Protein AF-A0A0A6X8Q0-F1 (afdb_monomer_lite)

Sequence (108 aa):
MASNTSKTARASVRAGQGSGGALSVLGEYKYLIPLADGRFAYVRNLTNGKTTHLKTDSDAFVEEIRALSAAGHGVKIRTEITGLHNSNPEHGWADVEKRLVDAGVFEG

pLDDT: mean 83.68, std 20.63, range [41.97, 98.62]

Secondary structure (DSSP, 8-state):
--------------------S---TTS---SEEEETTTTEEEEEETTTTEEEEEETTSHHHHHHHHHHIIIIIHHHHHHHHHHHHHH-GGGSHHHHHHHHHHTTTT--

Foldseek 3Di:
DDDPDDPPPPPDPPDDPPPADDPPVPDDDDQWDADDLNQWTFGQDPVVRDTDIGGLPDVVVLVSLLVCLVVVCNVVNLVVLVVSCVRRVRSCSVVSSVVNVVVVSNVD

Structure (mmCIF, N/CA/C/O backbone):
data_AF-A0A0A6X8Q0-F1
#
_entry.id   AF-A0A0A6X8Q0-F1
#
loop_
_atom_site.group_PDB
_atom_site.id
_atom_site.type_symbol
_atom_site.label_atom_id
_atom_site.label_alt_id
_atom_site.label_comp_id
_atom_site.label_asym_id
_atom_site.label_entity_id
_atom_site.label_seq_id
_atom_site.pdbx_PDB_ins_code
_atom_site.Cartn_x
_atom_site.Cartn_y
_atom_site.Cartn_z
_atom_site.occupancy
_atom_site.B_iso_or_equiv
_atom_site.auth_seq_id
_atom_site.auth_comp_id
_atom_site.auth_asym_id
_atom_site.auth_atom_id
_atom_site.pdbx_PDB_model_num
ATOM 1 N N . MET A 1 1 ? 9.390 49.551 -10.767 1.00 44.72 1 MET A N 1
ATOM 2 C CA . MET A 1 1 ? 8.878 48.202 -10.447 1.00 44.72 1 MET A CA 1
ATOM 3 C C . MET A 1 1 ? 9.491 47.229 -11.439 1.00 44.72 1 MET A C 1
ATOM 5 O O . MET A 1 1 ? 9.289 47.421 -12.629 1.00 44.72 1 MET A O 1
ATOM 9 N N . ALA A 1 2 ? 10.284 46.263 -10.978 1.00 41.97 2 ALA A N 1
ATOM 10 C CA . ALA A 1 2 ? 10.873 45.225 -11.822 1.00 41.97 2 ALA A CA 1
ATOM 11 C C . ALA A 1 2 ? 10.443 43.861 -11.269 1.00 41.97 2 ALA A C 1
ATOM 13 O O . ALA A 1 2 ? 10.804 43.499 -10.150 1.00 41.97 2 ALA A O 1
ATOM 14 N N . SER A 1 3 ? 9.615 43.151 -12.032 1.00 48.62 3 SER A N 1
ATOM 15 C CA . SER A 1 3 ? 9.146 41.806 -11.703 1.00 48.62 3 SER A CA 1
ATOM 16 C C . SER A 1 3 ? 10.248 40.797 -12.023 1.00 48.62 3 SER A C 1
ATOM 18 O O . SER A 1 3 ? 10.521 40.519 -13.188 1.00 48.62 3 SER A O 1
ATOM 20 N N . ASN A 1 4 ? 10.884 40.243 -10.990 1.00 48.97 4 ASN A N 1
ATOM 21 C CA . ASN A 1 4 ? 11.796 39.108 -11.121 1.00 48.97 4 ASN A CA 1
ATOM 22 C C . ASN A 1 4 ? 10.991 37.825 -11.381 1.00 48.97 4 ASN A C 1
ATOM 24 O O . ASN A 1 4 ? 10.570 37.133 -10.456 1.00 48.97 4 ASN A O 1
ATOM 28 N N . THR A 1 5 ? 10.778 37.499 -12.655 1.00 59.09 5 THR A N 1
ATOM 29 C CA . THR A 1 5 ? 10.259 36.195 -13.077 1.00 59.09 5 THR A CA 1
ATOM 30 C C . THR A 1 5 ? 11.354 35.143 -12.882 1.00 59.09 5 THR A C 1
ATOM 32 O O . THR A 1 5 ? 12.388 35.165 -13.551 1.00 59.09 5 THR A O 1
ATOM 35 N N . SER A 1 6 ? 11.156 34.231 -11.931 1.00 49.72 6 SER A N 1
ATOM 36 C CA . SER A 1 6 ? 12.107 33.155 -11.636 1.00 49.72 6 SER A CA 1
ATOM 37 C C . SER A 1 6 ? 12.252 32.182 -12.815 1.00 49.72 6 SER A C 1
ATOM 39 O O . SER A 1 6 ? 11.283 31.579 -13.270 1.00 49.72 6 SER A O 1
ATOM 41 N N . LYS A 1 7 ? 13.496 32.004 -13.283 1.00 60.41 7 LYS A N 1
ATOM 42 C CA . LYS A 1 7 ? 13.944 31.008 -14.276 1.00 60.41 7 LYS A CA 1
ATOM 43 C C . LYS A 1 7 ? 14.047 29.603 -13.665 1.00 60.41 7 LYS A C 1
ATOM 45 O O . LYS A 1 7 ? 15.127 29.028 -13.575 1.00 60.41 7 LYS A O 1
ATOM 50 N N . THR A 1 8 ? 12.916 29.026 -13.280 1.00 58.72 8 THR A N 1
ATOM 51 C CA . THR A 1 8 ? 12.814 27.594 -12.952 1.00 58.72 8 THR A CA 1
ATOM 52 C C . THR A 1 8 ? 11.632 26.955 -13.672 1.00 58.72 8 THR A C 1
ATOM 54 O O . THR A 1 8 ? 10.902 26.137 -13.120 1.00 58.72 8 THR A O 1
ATOM 57 N N . ALA A 1 9 ? 11.501 27.251 -14.968 1.00 49.06 9 ALA A N 1
ATOM 58 C CA . ALA A 1 9 ? 10.948 26.293 -15.921 1.00 49.06 9 ALA A CA 1
ATOM 59 C C . ALA A 1 9 ? 11.923 25.106 -15.983 1.00 49.06 9 ALA A C 1
ATOM 61 O O . ALA A 1 9 ? 12.772 25.008 -16.868 1.00 49.06 9 ALA A O 1
ATOM 62 N N . ARG A 1 10 ? 11.893 24.272 -14.936 1.00 49.12 10 ARG A N 1
ATOM 63 C CA . ARG A 1 10 ? 12.747 23.103 -14.769 1.00 49.12 10 ARG A CA 1
ATOM 64 C C . ARG A 1 10 ? 12.299 22.092 -15.814 1.00 49.12 10 ARG A C 1
ATOM 66 O O . ARG A 1 10 ? 11.382 21.301 -15.614 1.00 49.12 10 ARG A O 1
ATOM 73 N N . ALA A 1 11 ? 12.931 22.213 -16.972 1.00 50.81 11 ALA A N 1
ATOM 74 C CA . ALA A 1 11 ? 12.990 21.230 -18.023 1.00 50.81 11 ALA A CA 1
ATOM 75 C C . ALA A 1 11 ? 13.441 19.891 -17.426 1.00 50.81 11 ALA A C 1
ATOM 77 O O . ALA A 1 11 ? 14.629 19.625 -17.287 1.00 50.81 11 ALA A O 1
ATOM 78 N N . SER A 1 12 ? 12.471 19.076 -17.027 1.00 52.84 12 SER A N 1
ATOM 79 C CA . SER A 1 12 ? 12.606 17.628 -16.871 1.00 52.84 12 SER A CA 1
ATOM 80 C C . SER A 1 12 ? 11.222 16.977 -16.779 1.00 52.84 12 SER A C 1
ATOM 82 O O . SER A 1 12 ? 10.980 16.113 -15.944 1.00 52.84 12 SER A O 1
ATOM 84 N N . VAL A 1 13 ? 10.293 17.370 -17.654 1.00 52.66 13 VAL A N 1
ATOM 85 C CA . VAL A 1 13 ? 9.141 16.527 -18.020 1.00 52.66 13 VAL A CA 1
ATOM 86 C C . VAL A 1 13 ? 9.611 15.504 -19.055 1.00 52.66 13 VAL A C 1
ATOM 88 O O . VAL A 1 13 ? 9.254 15.546 -20.226 1.00 52.66 13 VAL A O 1
ATOM 91 N N . ARG A 1 14 ? 10.533 14.631 -18.643 1.00 51.38 14 ARG A N 1
ATOM 92 C CA . ARG A 1 14 ? 10.960 13.471 -19.433 1.00 51.38 14 ARG A CA 1
ATOM 93 C C . ARG A 1 14 ? 11.544 12.398 -18.517 1.00 51.38 14 ARG A C 1
ATOM 95 O O . ARG A 1 14 ? 12.726 12.094 -18.563 1.00 51.38 14 ARG A O 1
ATOM 102 N N . ALA A 1 15 ? 10.696 11.853 -17.656 1.00 47.03 15 ALA A N 1
ATOM 103 C CA . ALA A 1 15 ? 10.943 10.597 -16.962 1.00 47.03 15 ALA A CA 1
ATOM 104 C C . ALA A 1 15 ? 9.582 9.948 -16.693 1.00 47.03 15 ALA A C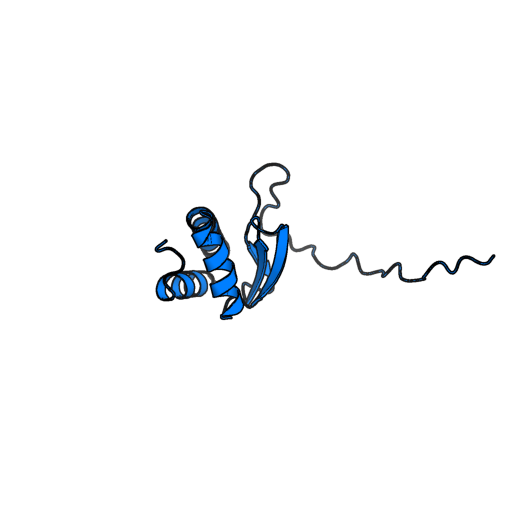 1
ATOM 106 O O . ALA A 1 15 ? 8.778 10.510 -15.956 1.00 47.03 15 ALA A O 1
ATOM 107 N N . GLY A 1 16 ? 9.311 8.812 -17.341 1.00 46.47 16 GLY A N 1
ATOM 108 C CA . GLY A 1 16 ? 8.101 8.026 -17.092 1.00 46.47 16 GLY A CA 1
ATOM 109 C C . GLY A 1 16 ? 7.283 7.642 -18.323 1.00 46.47 16 GLY A C 1
ATOM 110 O O . GLY A 1 16 ? 6.063 7.629 -18.241 1.00 46.47 16 GLY A O 1
ATOM 111 N N . GLN A 1 17 ? 7.910 7.305 -19.456 1.00 45.59 17 GLN A N 1
ATOM 112 C CA . GLN A 1 17 ? 7.253 6.434 -20.438 1.00 45.59 17 GLN A CA 1
ATOM 113 C C . GLN A 1 17 ? 7.661 4.987 -20.139 1.00 45.59 17 GLN A C 1
ATOM 115 O O . GLN A 1 17 ? 8.499 4.408 -20.819 1.00 45.59 17 GLN A O 1
ATOM 120 N N . GLY A 1 18 ? 7.095 4.439 -19.064 1.00 44.62 18 GLY A N 1
ATOM 121 C CA . GLY A 1 18 ? 6.997 3.001 -18.838 1.00 44.62 18 GLY A CA 1
ATOM 122 C C . GLY A 1 18 ? 5.559 2.597 -19.133 1.00 44.62 18 GLY A C 1
ATOM 123 O O . GLY A 1 18 ? 4.674 2.829 -18.316 1.00 44.62 18 GLY A O 1
ATOM 124 N N . SER A 1 19 ? 5.306 2.083 -20.337 1.00 51.06 19 SER A N 1
ATOM 125 C CA . SER A 1 19 ? 4.050 1.396 -20.648 1.00 51.06 19 SER A CA 1
ATOM 126 C C . SER A 1 19 ? 4.028 0.074 -19.893 1.00 51.06 19 SER A C 1
ATOM 128 O O . SER A 1 19 ? 4.832 -0.803 -20.188 1.00 51.06 19 SER A O 1
ATOM 130 N N . GLY A 1 20 ? 3.117 -0.058 -18.933 1.00 47.50 20 GLY A N 1
ATOM 131 C CA . GLY A 1 20 ? 2.898 -1.299 -18.195 1.00 47.50 20 GLY A CA 1
ATOM 132 C C . GLY A 1 20 ? 2.037 -1.065 -16.961 1.00 47.50 20 GLY A C 1
ATOM 133 O O . GLY A 1 20 ? 2.561 -0.841 -15.879 1.00 47.50 20 GLY A O 1
ATOM 134 N N . GLY A 1 21 ? 0.714 -1.083 -17.139 1.00 47.41 21 GLY A N 1
ATOM 135 C CA . GLY A 1 21 ? -0.263 -0.969 -16.051 1.00 47.41 21 GLY A CA 1
ATOM 136 C C . GLY A 1 21 ? -1.216 0.205 -16.248 1.00 47.41 21 GLY A C 1
ATOM 137 O O . GLY A 1 21 ? -0.880 1.350 -15.972 1.00 47.41 21 GLY A O 1
ATOM 138 N N . ALA A 1 22 ? -2.404 -0.103 -16.760 1.00 45.81 22 ALA A N 1
ATOM 139 C CA . ALA A 1 22 ? -3.538 0.784 -16.989 1.00 45.81 22 ALA A CA 1
ATOM 140 C C . ALA A 1 22 ? -3.663 1.964 -15.998 1.00 45.81 22 ALA A C 1
ATOM 142 O O . ALA A 1 22 ? -4.191 1.826 -14.894 1.00 45.81 22 ALA A O 1
ATOM 143 N N . LEU A 1 23 ? -3.296 3.164 -16.455 1.00 45.50 23 LEU A N 1
ATOM 144 C CA . LEU A 1 23 ? -3.940 4.391 -15.994 1.00 45.50 23 LEU A CA 1
ATOM 145 C C . LEU A 1 23 ? -5.363 4.365 -16.566 1.00 45.50 23 LEU A C 1
ATOM 147 O O . LEU A 1 23 ? -5.608 4.844 -17.669 1.00 45.50 23 LEU A O 1
ATOM 151 N N . SER A 1 24 ? -6.289 3.717 -15.859 1.00 43.56 24 SER A N 1
ATOM 152 C CA . SER A 1 24 ? -7.714 3.807 -16.172 1.00 43.56 24 SER A CA 1
ATOM 153 C C . SER A 1 24 ? -8.155 5.245 -15.901 1.00 43.56 24 SER A C 1
ATOM 155 O O . SER A 1 24 ? -8.263 5.675 -14.756 1.00 43.56 24 SER A O 1
ATOM 157 N N . VAL A 1 25 ? -8.328 6.025 -16.967 1.00 47.12 25 VAL A N 1
ATOM 158 C CA . VAL A 1 25 ? -8.541 7.480 -16.916 1.00 47.12 25 VAL A CA 1
ATOM 159 C C . VAL A 1 25 ? -9.956 7.875 -16.447 1.00 47.12 25 VAL A C 1
ATOM 161 O O . VAL A 1 25 ? -10.213 9.064 -16.312 1.00 47.12 25 VAL A O 1
ATOM 164 N N . LEU A 1 26 ? -10.872 6.950 -16.111 1.00 46.47 26 LEU A N 1
ATOM 165 C CA . LEU A 1 26 ? -12.255 7.316 -15.727 1.00 46.47 26 LEU A CA 1
ATOM 166 C C . LEU A 1 26 ? -12.944 6.469 -14.628 1.00 46.47 26 LEU A C 1
ATOM 168 O O . LEU A 1 26 ? -14.138 6.641 -14.399 1.00 46.47 26 LEU A O 1
ATOM 172 N N . GLY A 1 27 ? -12.244 5.607 -13.887 1.00 54.16 27 GLY A N 1
ATOM 173 C CA . GLY A 1 27 ? -12.881 4.836 -12.812 1.00 54.16 27 GLY A CA 1
ATOM 174 C C . GLY A 1 27 ? -11.874 4.145 -11.903 1.00 54.16 27 GLY A C 1
ATOM 175 O O . GLY A 1 27 ? -10.983 3.459 -12.390 1.00 54.16 27 GLY A O 1
ATOM 176 N N . GLU A 1 28 ? -12.073 4.325 -10.596 1.00 64.00 28 GLU A N 1
ATOM 177 C CA . GLU A 1 28 ? -11.295 3.777 -9.475 1.00 64.00 28 GLU A CA 1
ATOM 178 C C . GLU A 1 28 ? -9.975 4.509 -9.145 1.00 64.00 28 GLU A C 1
ATOM 180 O O . GLU A 1 28 ? -8.986 4.480 -9.877 1.00 64.00 28 GLU A O 1
ATOM 185 N N . TYR A 1 29 ? -9.961 5.194 -7.995 1.00 72.25 29 TYR A N 1
ATOM 186 C CA . TYR A 1 29 ? -8.755 5.807 -7.440 1.00 72.25 29 TYR A CA 1
ATOM 187 C C . TYR A 1 29 ? -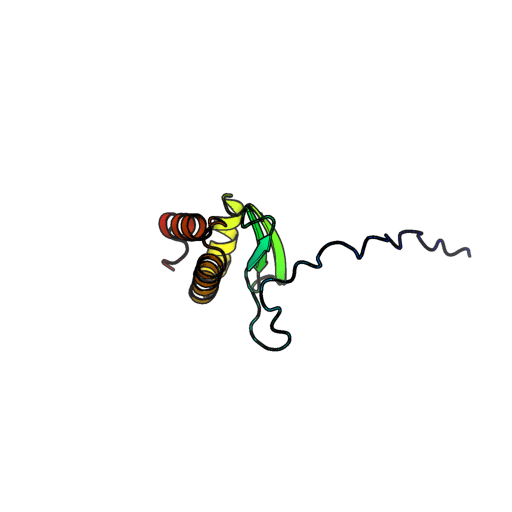7.815 4.714 -6.930 1.00 72.25 29 TYR A C 1
ATOM 189 O O . TYR A 1 29 ? -8.207 3.952 -6.052 1.00 72.25 29 TYR A O 1
ATOM 197 N N . LYS A 1 30 ? -6.575 4.682 -7.433 1.00 88.62 30 LYS A N 1
ATOM 198 C CA . LYS A 1 30 ? -5.521 3.815 -6.894 1.00 88.62 30 LYS A CA 1
ATOM 199 C C . LYS A 1 30 ? -4.990 4.352 -5.568 1.00 88.62 30 LYS A C 1
ATOM 201 O O . LYS A 1 30 ? -4.672 5.544 -5.476 1.00 88.62 30 LYS A O 1
ATOM 206 N N . TYR A 1 31 ? -4.867 3.476 -4.574 1.00 95.19 31 TYR A N 1
ATOM 207 C CA . TYR A 1 31 ? -4.203 3.780 -3.304 1.00 95.19 31 TYR A CA 1
ATOM 208 C C . TYR A 1 31 ? -2.691 3.633 -3.428 1.00 95.19 31 TYR A C 1
ATOM 210 O O . TYR A 1 31 ? -1.954 4.436 -2.855 1.00 95.19 31 TYR A O 1
ATOM 218 N N . LEU A 1 32 ? -2.239 2.637 -4.193 1.00 96.50 32 LEU A N 1
ATOM 219 C CA . LEU A 1 32 ? -0.828 2.325 -4.379 1.00 96.50 32 LEU A CA 1
ATOM 220 C C . LEU A 1 32 ? -0.383 2.605 -5.813 1.00 96.50 32 LEU A C 1
ATOM 222 O O . LEU A 1 32 ? -0.960 2.103 -6.778 1.00 96.50 32 LEU A O 1
ATOM 226 N N . ILE A 1 33 ? 0.689 3.383 -5.950 1.00 95.75 33 ILE A N 1
ATOM 227 C CA . ILE A 1 33 ? 1.402 3.554 -7.220 1.00 95.75 33 ILE A CA 1
ATOM 228 C C . ILE A 1 33 ? 2.803 2.964 -7.034 1.00 95.75 33 ILE A C 1
ATOM 230 O O . ILE A 1 33 ? 3.614 3.579 -6.334 1.00 95.75 33 ILE A O 1
ATOM 234 N N . PRO A 1 34 ? 3.090 1.782 -7.608 1.00 96.75 34 PRO A N 1
ATOM 235 C CA . PRO A 1 34 ? 4.361 1.092 -7.425 1.00 96.75 34 PRO A CA 1
ATOM 236 C C . PRO A 1 34 ? 5.501 1.833 -8.134 1.00 96.75 34 PRO A C 1
ATOM 238 O O . PRO A 1 34 ? 5.321 2.404 -9.209 1.00 96.75 34 PRO A O 1
ATOM 241 N N . LEU A 1 35 ? 6.693 1.801 -7.545 1.00 95.56 35 LEU A N 1
ATOM 242 C CA . LEU A 1 35 ? 7.913 2.402 -8.080 1.00 95.56 35 LEU A CA 1
ATOM 243 C C . LEU A 1 35 ? 9.094 1.452 -7.880 1.00 95.56 35 LEU A C 1
ATOM 245 O O . LEU A 1 35 ? 9.137 0.701 -6.904 1.00 95.56 35 LEU A O 1
ATOM 249 N N . ALA A 1 36 ? 10.079 1.548 -8.777 1.00 96.19 36 ALA A N 1
ATOM 250 C CA . ALA A 1 36 ? 11.349 0.824 -8.686 1.00 9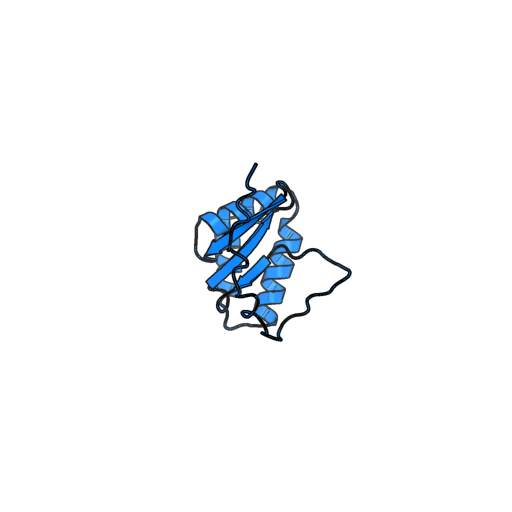6.19 36 ALA A CA 1
ATOM 251 C C . ALA A 1 36 ? 11.160 -0.669 -8.354 1.00 96.19 36 ALA A C 1
ATOM 253 O O . ALA A 1 36 ? 11.739 -1.168 -7.382 1.00 96.19 36 ALA A O 1
ATOM 254 N N . ASP A 1 37 ? 10.321 -1.334 -9.151 1.00 94.31 37 ASP A N 1
ATOM 255 C CA . ASP A 1 37 ? 10.056 -2.776 -9.080 1.00 94.31 37 ASP A CA 1
ATOM 256 C C . ASP A 1 37 ? 9.462 -3.208 -7.730 1.00 94.31 37 ASP A C 1
ATOM 258 O O . ASP A 1 37 ? 9.817 -4.233 -7.162 1.00 94.31 37 ASP A O 1
ATOM 262 N N . GLY A 1 38 ? 8.581 -2.369 -7.173 1.00 94.75 38 GLY A N 1
ATOM 263 C CA . GLY A 1 38 ? 7.870 -2.637 -5.920 1.00 94.75 38 GLY A CA 1
ATOM 264 C C . GLY A 1 38 ? 8.638 -2.279 -4.650 1.00 94.75 38 GLY A C 1
ATOM 265 O O . GLY A 1 38 ? 8.077 -2.367 -3.563 1.00 94.75 38 GLY A O 1
ATOM 266 N N . ARG A 1 39 ? 9.883 -1.794 -4.753 1.00 97.12 39 ARG A N 1
ATOM 267 C CA . ARG A 1 39 ? 10.674 -1.348 -3.587 1.00 97.12 39 ARG A CA 1
ATOM 268 C C . ARG A 1 39 ? 10.115 -0.093 -2.922 1.00 97.12 39 ARG A C 1
ATOM 270 O O . ARG A 1 39 ? 10.328 0.128 -1.730 1.00 97.12 39 ARG A O 1
ATOM 277 N N . PHE A 1 40 ? 9.429 0.745 -3.691 1.00 98.19 40 PHE A N 1
ATOM 278 C CA . PHE A 1 40 ? 8.772 1.945 -3.192 1.00 98.19 40 PHE A CA 1
ATOM 279 C C . PHE A 1 40 ? 7.350 2.039 -3.736 1.00 98.19 40 PHE A C 1
ATOM 281 O O . PHE A 1 40 ? 7.015 1.448 -4.763 1.00 98.19 40 PHE A O 1
ATOM 288 N N . ALA A 1 41 ? 6.518 2.821 -3.062 1.00 98.12 41 ALA A N 1
ATOM 289 C CA . ALA A 1 41 ? 5.196 3.176 -3.540 1.00 98.12 41 ALA A CA 1
ATOM 290 C C . ALA A 1 41 ? 4.857 4.616 -3.163 1.00 98.12 41 ALA A C 1
ATOM 292 O O . ALA A 1 41 ? 5.241 5.104 -2.097 1.00 98.12 41 ALA A O 1
ATOM 293 N N . TYR A 1 42 ? 4.086 5.287 -4.015 1.00 98.12 42 TYR A N 1
ATOM 294 C CA . TYR A 1 42 ? 3.265 6.388 -3.532 1.00 98.12 42 TYR A CA 1
ATOM 295 C C . TYR A 1 42 ? 2.000 5.812 -2.904 1.00 98.12 42 TYR A C 1
ATOM 297 O O . TYR A 1 42 ? 1.246 5.109 -3.578 1.00 98.12 42 TYR A O 1
ATOM 305 N N . VAL A 1 43 ? 1.769 6.137 -1.635 1.00 97.88 43 VAL A N 1
ATOM 306 C CA . VAL A 1 43 ? 0.530 5.831 -0.923 1.00 97.88 43 VAL A CA 1
ATOM 307 C C . VAL A 1 43 ? -0.345 7.072 -0.944 1.00 97.88 43 VAL A C 1
ATOM 309 O O . VAL A 1 43 ? 0.019 8.109 -0.386 1.00 97.88 43 VAL A O 1
ATOM 312 N N . ARG A 1 44 ? -1.486 6.988 -1.625 1.00 96.25 44 ARG A N 1
ATOM 313 C CA . ARG A 1 44 ? -2.487 8.051 -1.641 1.00 96.25 44 ARG A CA 1
ATOM 314 C C . ARG A 1 44 ? -3.435 7.865 -0.469 1.00 96.25 44 ARG A C 1
ATOM 316 O O . ARG A 1 44 ? -4.260 6.954 -0.459 1.00 96.25 44 ARG A O 1
ATOM 323 N N . ASN A 1 45 ? -3.351 8.778 0.484 1.00 93.06 45 ASN A N 1
ATOM 324 C CA . ASN A 1 45 ? -4.208 8.776 1.644 1.00 93.06 45 ASN A CA 1
ATOM 325 C C . ASN A 1 45 ? -5.440 9.656 1.413 1.00 93.06 45 ASN A C 1
ATOM 327 O O . ASN A 1 45 ? -5.368 10.884 1.378 1.00 93.06 45 ASN A O 1
ATOM 331 N N . LEU A 1 46 ? -6.593 9.008 1.247 1.00 88.94 46 LEU A N 1
ATOM 332 C CA . LEU A 1 46 ? -7.861 9.690 0.989 1.00 88.94 46 LEU A CA 1
ATOM 333 C C . LEU A 1 46 ? -8.480 10.315 2.246 1.00 88.94 46 LEU A C 1
ATOM 335 O O . LEU A 1 46 ? -9.350 11.170 2.113 1.00 88.94 46 LEU A O 1
ATOM 339 N N . THR A 1 47 ? -8.026 9.945 3.448 1.00 90.50 47 THR A N 1
ATOM 340 C CA . THR A 1 47 ? -8.549 10.506 4.706 1.00 90.50 47 THR A CA 1
ATOM 341 C C . THR A 1 47 ? -7.972 11.887 5.000 1.00 90.50 47 THR A C 1
ATOM 343 O O . THR A 1 47 ? -8.604 12.688 5.683 1.00 90.50 47 THR A O 1
ATOM 346 N N . ASN A 1 48 ? -6.788 12.191 4.460 1.00 90.88 48 ASN A N 1
ATOM 347 C CA . ASN A 1 48 ? -6.106 13.471 4.663 1.00 90.88 48 ASN A CA 1
ATOM 348 C C . ASN A 1 48 ? -5.687 14.181 3.358 1.00 90.88 48 ASN A C 1
ATOM 350 O O . ASN A 1 48 ? -5.117 15.271 3.412 1.00 90.88 48 ASN A O 1
ATOM 354 N N . GLY A 1 49 ? -5.944 13.577 2.194 1.00 89.94 49 GLY A N 1
ATOM 355 C CA . GLY A 1 49 ? -5.634 14.133 0.875 1.00 89.94 49 GLY A CA 1
ATOM 356 C C . GLY A 1 49 ? -4.148 14.127 0.493 1.00 89.94 49 GLY A C 1
ATOM 357 O O . GLY A 1 49 ? -3.786 14.708 -0.532 1.00 89.94 49 GLY A O 1
ATOM 358 N N . LYS A 1 50 ? -3.268 13.503 1.285 1.00 92.19 50 LYS A N 1
ATOM 359 C CA . LYS A 1 50 ? -1.823 13.466 1.022 1.00 92.19 50 LYS A CA 1
ATOM 360 C C . LYS A 1 50 ? -1.441 12.275 0.152 1.00 92.19 50 LYS A C 1
ATOM 362 O O . LYS A 1 50 ? -2.122 11.258 0.095 1.00 92.19 50 LYS A O 1
ATOM 367 N N . THR A 1 51 ? -0.321 12.405 -0.551 1.00 96.62 51 THR A N 1
ATOM 368 C CA . THR A 1 51 ? 0.323 11.291 -1.253 1.00 96.62 51 THR A CA 1
ATOM 369 C C . THR A 1 51 ? 1.767 11.203 -0.783 1.00 96.62 51 THR A C 1
ATOM 371 O O . THR A 1 51 ? 2.542 12.134 -1.004 1.00 96.62 51 THR A O 1
ATOM 374 N N . THR A 1 52 ? 2.117 10.106 -0.121 1.00 97.38 52 THR A N 1
ATOM 375 C CA . THR A 1 52 ? 3.415 9.938 0.543 1.00 97.38 52 THR A CA 1
ATOM 376 C C . THR A 1 52 ? 4.247 8.905 -0.204 1.00 97.38 52 THR A C 1
ATOM 378 O O . THR A 1 52 ? 3.753 7.833 -0.535 1.00 97.38 52 THR A O 1
ATOM 381 N N . HIS A 1 53 ? 5.511 9.221 -0.485 1.00 98.19 53 HIS A N 1
ATOM 382 C CA . HIS A 1 53 ? 6.463 8.270 -1.057 1.00 98.19 53 HIS A CA 1
ATOM 383 C C . HIS A 1 53 ? 7.099 7.448 0.061 1.00 98.19 53 HIS A C 1
ATOM 385 O O . HIS A 1 53 ? 7.783 8.010 0.916 1.00 98.19 53 HIS A O 1
ATOM 391 N N . LEU A 1 54 ? 6.877 6.138 0.056 1.00 98.62 54 LEU A N 1
ATOM 392 C CA . LEU A 1 54 ? 7.312 5.238 1.119 1.00 98.62 54 LEU A CA 1
ATOM 393 C C . LEU A 1 54 ? 8.020 4.023 0.530 1.00 98.62 54 LEU A C 1
ATOM 395 O O . LEU A 1 54 ? 7.683 3.549 -0.555 1.00 98.62 54 LEU A O 1
ATOM 399 N N . LYS A 1 55 ? 9.004 3.509 1.265 1.00 98.50 55 LYS A N 1
ATOM 400 C CA . LYS A 1 55 ? 9.625 2.219 0.965 1.00 98.50 55 LYS A CA 1
ATOM 401 C C . LYS A 1 55 ? 8.691 1.112 1.451 1.00 98.50 55 LYS A C 1
ATOM 403 O O . LYS A 1 55 ? 8.236 1.178 2.592 1.00 98.50 55 LYS A O 1
ATOM 408 N N . THR A 1 56 ? 8.386 0.128 0.615 1.00 98.19 56 THR A N 1
ATOM 409 C CA . THR A 1 56 ? 7.338 -0.875 0.900 1.00 98.19 56 THR A CA 1
ATOM 410 C C . THR A 1 56 ? 7.689 -1.822 2.049 1.00 98.19 56 THR A C 1
ATOM 412 O O . THR A 1 56 ? 6.795 -2.363 2.692 1.00 98.19 56 THR A O 1
ATOM 415 N N . ASP A 1 57 ? 8.976 -1.964 2.370 1.00 97.38 57 ASP A N 1
ATOM 416 C CA . ASP A 1 57 ? 9.473 -2.747 3.507 1.00 97.38 57 ASP A CA 1
ATOM 417 C C . ASP A 1 57 ? 9.654 -1.932 4.804 1.00 97.38 57 ASP A C 1
ATOM 419 O O . ASP A 1 57 ? 10.156 -2.459 5.797 1.00 97.38 57 ASP A O 1
ATOM 423 N N . SER A 1 58 ? 9.263 -0.653 4.814 1.00 98.44 58 SER A N 1
ATOM 424 C CA . SER A 1 58 ? 9.413 0.224 5.980 1.00 98.44 58 SER A CA 1
ATOM 425 C C . SER A 1 58 ? 8.206 0.184 6.917 1.00 98.44 58 SER A C 1
ATOM 427 O O . SER A 1 58 ? 7.070 -0.019 6.490 1.00 98.44 58 SER A O 1
ATOM 429 N N . ASP A 1 59 ? 8.432 0.477 8.197 1.00 98.50 59 ASP A N 1
ATOM 430 C CA . ASP A 1 59 ? 7.345 0.604 9.177 1.00 98.50 59 ASP A CA 1
ATOM 431 C C . ASP A 1 59 ? 6.424 1.786 8.859 1.00 98.50 59 ASP A C 1
ATOM 433 O O . ASP A 1 59 ? 5.217 1.702 9.051 1.00 98.50 59 ASP A O 1
ATOM 437 N N . ALA A 1 60 ? 6.964 2.859 8.271 1.00 98.19 60 ALA A N 1
ATOM 438 C CA . ALA A 1 60 ? 6.161 3.991 7.814 1.00 98.19 60 ALA A CA 1
ATOM 439 C C . ALA A 1 60 ? 5.126 3.578 6.753 1.00 98.19 60 ALA A C 1
ATOM 441 O O . ALA A 1 60 ? 4.013 4.096 6.753 1.00 98.19 60 ALA A O 1
ATOM 442 N N . PHE A 1 61 ? 5.466 2.630 5.873 1.00 98.62 61 PHE A N 1
ATOM 443 C CA . PHE A 1 61 ? 4.502 2.057 4.934 1.00 98.62 61 PHE A CA 1
ATOM 444 C C . PHE A 1 61 ? 3.417 1.265 5.665 1.00 98.62 61 PHE A C 1
ATOM 446 O O . PHE A 1 61 ? 2.239 1.499 5.418 1.00 98.62 61 PHE A O 1
ATOM 453 N N . VAL A 1 62 ? 3.796 0.391 6.604 1.00 98.56 62 VAL A N 1
ATOM 454 C CA . VAL A 1 62 ? 2.839 -0.389 7.410 1.00 98.56 62 VAL A CA 1
ATOM 455 C C . VAL A 1 62 ? 1.845 0.527 8.127 1.00 98.56 62 VAL A C 1
ATOM 457 O O . VAL A 1 62 ? 0.640 0.302 8.038 1.00 98.56 62 VAL A O 1
ATOM 460 N N . GLU A 1 63 ? 2.328 1.586 8.775 1.00 98.19 63 GLU A N 1
ATOM 461 C CA . GLU A 1 63 ? 1.483 2.516 9.527 1.00 98.19 63 GLU A CA 1
ATOM 462 C C . GLU A 1 63 ? 0.570 3.359 8.629 1.00 98.19 63 GLU A C 1
ATOM 464 O O . GLU A 1 63 ? -0.596 3.574 8.962 1.00 98.19 63 GLU A O 1
ATOM 469 N N . GLU A 1 64 ? 1.041 3.776 7.452 1.00 98.12 64 GLU A N 1
ATOM 470 C CA . GLU A 1 64 ? 0.192 4.485 6.489 1.00 98.12 64 GLU A CA 1
ATOM 471 C C . GLU A 1 64 ? -0.951 3.585 5.983 1.00 98.12 64 GLU A C 1
ATOM 473 O O . GLU A 1 64 ? -2.106 4.018 5.911 1.00 98.12 64 GLU A O 1
ATOM 478 N N . ILE A 1 65 ? -0.663 2.309 5.688 1.00 98.19 65 ILE A N 1
ATOM 479 C CA . ILE A 1 65 ? -1.702 1.349 5.293 1.00 98.19 65 ILE A CA 1
ATOM 480 C C . ILE A 1 65 ? -2.628 1.023 6.468 1.00 98.19 65 ILE A C 1
ATOM 482 O O . ILE A 1 65 ? -3.837 0.925 6.263 1.00 98.19 65 ILE A O 1
ATOM 486 N N . ARG A 1 66 ? -2.113 0.925 7.700 1.00 97.94 66 ARG A N 1
ATOM 487 C CA . ARG A 1 66 ? -2.924 0.747 8.916 1.00 97.94 66 ARG A CA 1
ATOM 488 C C . ARG A 1 66 ? -3.924 1.879 9.091 1.00 97.94 66 ARG A C 1
ATOM 490 O O . ARG A 1 66 ? -5.104 1.608 9.300 1.00 97.94 66 ARG A O 1
ATOM 497 N N . ALA A 1 67 ? -3.484 3.127 8.949 1.00 96.56 67 ALA A N 1
ATOM 498 C CA . ALA A 1 67 ? -4.360 4.290 9.056 1.00 96.56 67 ALA A CA 1
ATOM 499 C C . ALA A 1 67 ? -5.491 4.254 8.014 1.00 96.56 67 ALA A C 1
ATOM 501 O O . ALA A 1 67 ? -6.642 4.557 8.327 1.00 96.56 67 ALA A O 1
ATOM 502 N N . LEU A 1 68 ? -5.186 3.843 6.781 1.00 96.31 68 LEU A N 1
ATOM 503 C CA . LEU A 1 68 ? -6.193 3.683 5.732 1.00 96.31 68 LEU A CA 1
ATOM 504 C C . LEU A 1 68 ? -7.122 2.490 5.973 1.00 96.31 68 LEU A C 1
ATOM 506 O O . LEU A 1 68 ? -8.322 2.580 5.712 1.00 96.31 68 LEU A O 1
ATOM 510 N N . SER A 1 69 ? -6.583 1.384 6.478 1.00 97.06 69 SER A N 1
ATOM 511 C CA . SER A 1 69 ? -7.346 0.185 6.817 1.00 97.06 69 SER A CA 1
ATOM 512 C C . SER A 1 69 ? -8.365 0.476 7.917 1.00 97.06 69 SER A C 1
ATOM 514 O O . SER A 1 69 ? -9.553 0.238 7.713 1.00 97.06 69 SER A O 1
ATOM 516 N N . ALA A 1 70 ? -7.935 1.140 8.996 1.00 96.00 70 ALA A N 1
ATOM 517 C CA . ALA A 1 70 ? -8.796 1.604 10.086 1.00 96.00 70 ALA A CA 1
ATOM 518 C C . ALA A 1 70 ? -9.880 2.603 9.630 1.00 96.00 70 ALA A C 1
ATOM 520 O O . ALA A 1 70 ? -10.911 2.745 10.280 1.00 96.00 70 ALA A O 1
ATOM 521 N N . ALA A 1 71 ? -9.672 3.281 8.498 1.00 95.06 71 ALA A N 1
ATOM 522 C CA . ALA A 1 71 ? -10.664 4.148 7.862 1.00 95.06 71 ALA A CA 1
ATOM 523 C C . ALA A 1 71 ? -11.601 3.408 6.879 1.00 95.06 71 ALA A C 1
ATOM 525 O O . ALA A 1 71 ? -12.350 4.046 6.140 1.00 95.06 71 ALA A O 1
ATOM 526 N N . GLY A 1 72 ? -11.562 2.072 6.838 1.00 95.19 72 GLY A N 1
ATOM 527 C CA . GLY A 1 72 ? -12.426 1.241 5.996 1.00 95.19 72 GLY A CA 1
ATOM 528 C C . GLY A 1 72 ? -11.911 1.016 4.571 1.00 95.19 72 GLY A C 1
ATOM 529 O O . GLY A 1 72 ? -12.650 0.526 3.715 1.00 95.19 72 GLY A O 1
ATOM 530 N N . HIS A 1 73 ? -10.653 1.356 4.274 1.00 95.25 73 HIS A N 1
ATOM 531 C CA . HIS A 1 73 ? -10.066 1.165 2.940 1.00 95.25 73 HIS A CA 1
ATOM 532 C C . HIS A 1 73 ? -9.246 -0.127 2.793 1.00 95.25 73 HIS A C 1
ATOM 534 O O . HIS A 1 73 ? -8.761 -0.419 1.698 1.00 95.25 73 HIS A O 1
ATOM 540 N N . GLY A 1 74 ? -9.126 -0.933 3.855 1.00 95.75 74 GLY A N 1
ATOM 541 C CA . GLY A 1 74 ? -8.256 -2.114 3.902 1.00 95.75 74 GLY A CA 1
ATOM 542 C C . GLY A 1 74 ? -8.544 -3.143 2.806 1.00 95.75 74 GLY A C 1
ATOM 543 O O . GLY A 1 74 ? -7.627 -3.569 2.108 1.00 95.75 74 GLY A O 1
ATOM 544 N N . VAL A 1 75 ? -9.819 -3.477 2.573 1.00 95.19 75 VAL A N 1
ATOM 545 C CA . VAL A 1 75 ? -10.233 -4.459 1.546 1.00 95.19 75 VAL A CA 1
ATOM 546 C C . VAL A 1 75 ? -9.796 -4.036 0.138 1.00 95.19 75 VAL A C 1
ATOM 548 O O . VAL A 1 75 ? -9.299 -4.858 -0.637 1.00 95.19 75 VAL A O 1
ATOM 551 N N . LYS A 1 76 ? -9.935 -2.745 -0.192 1.00 94.31 76 LYS A N 1
ATOM 552 C CA . LYS A 1 76 ? -9.539 -2.210 -1.504 1.00 94.31 76 LYS A CA 1
ATOM 553 C C . LYS A 1 76 ? -8.025 -2.217 -1.668 1.00 94.31 76 LYS A C 1
ATOM 555 O O . LYS A 1 76 ? -7.531 -2.679 -2.690 1.00 94.31 76 LYS A O 1
ATOM 560 N N . ILE A 1 77 ? -7.295 -1.775 -0.646 1.00 96.38 77 ILE A N 1
ATOM 561 C CA . ILE A 1 77 ? -5.828 -1.775 -0.668 1.00 96.38 77 ILE A CA 1
ATOM 562 C C . ILE A 1 77 ? -5.288 -3.199 -0.803 1.00 96.38 77 ILE A C 1
ATOM 564 O O . ILE A 1 77 ? -4.395 -3.439 -1.610 1.00 96.38 77 ILE A O 1
ATOM 568 N N . ARG A 1 78 ? -5.856 -4.161 -0.071 1.00 97.12 78 ARG A N 1
ATOM 569 C CA . ARG A 1 78 ? -5.452 -5.565 -0.175 1.00 97.12 78 ARG A CA 1
ATOM 570 C C . ARG A 1 78 ? -5.689 -6.116 -1.580 1.00 97.12 78 ARG A C 1
ATOM 572 O O . ARG A 1 78 ? -4.791 -6.721 -2.151 1.00 97.12 78 ARG A O 1
ATOM 579 N N . THR A 1 79 ? -6.850 -5.819 -2.166 1.00 96.31 79 THR A N 1
ATOM 580 C CA . THR A 1 79 ? -7.154 -6.170 -3.563 1.00 96.31 79 THR A CA 1
ATOM 581 C C . THR A 1 79 ? -6.130 -5.574 -4.534 1.00 96.31 79 THR A C 1
ATOM 583 O O . THR A 1 79 ? -5.682 -6.258 -5.453 1.00 96.31 79 THR A O 1
ATOM 586 N N . GLU A 1 80 ? -5.717 -4.319 -4.330 1.00 95.94 80 GLU A N 1
ATOM 587 C CA . GLU A 1 80 ? -4.668 -3.697 -5.144 1.00 95.94 80 GLU A CA 1
ATOM 588 C C . GLU A 1 80 ? -3.317 -4.403 -4.998 1.00 95.94 80 GLU A C 1
ATOM 590 O O . GLU A 1 80 ? -2.677 -4.665 -6.013 1.00 95.94 80 GLU A O 1
ATOM 595 N N . ILE A 1 81 ? -2.899 -4.754 -3.778 1.00 97.31 81 ILE A N 1
ATOM 596 C CA . ILE A 1 81 ? -1.640 -5.477 -3.534 1.00 97.31 81 ILE A CA 1
ATOM 597 C C . ILE A 1 81 ? -1.651 -6.836 -4.241 1.00 97.31 81 ILE A C 1
ATOM 599 O O . ILE A 1 81 ? -0.700 -7.165 -4.951 1.00 97.31 81 ILE A O 1
ATOM 603 N N . THR A 1 82 ? -2.745 -7.593 -4.131 1.00 96.19 82 THR A N 1
ATOM 604 C CA . THR A 1 82 ? -2.901 -8.862 -4.854 1.00 96.19 82 THR A CA 1
ATOM 605 C C . THR A 1 82 ? -2.861 -8.646 -6.372 1.00 96.19 82 THR A C 1
ATOM 607 O O . THR A 1 82 ? -2.211 -9.400 -7.092 1.00 96.19 82 THR A O 1
ATOM 610 N N . GLY A 1 83 ? -3.493 -7.583 -6.882 1.00 95.81 83 GLY A N 1
ATOM 611 C CA . GLY A 1 83 ? -3.428 -7.217 -8.300 1.00 95.81 83 GLY A CA 1
ATOM 612 C C . GLY A 1 83 ? -2.011 -6.871 -8.776 1.00 95.81 83 GLY A C 1
ATOM 613 O O . GLY A 1 83 ? -1.613 -7.267 -9.876 1.00 95.81 83 GLY A O 1
ATOM 614 N N . LEU A 1 84 ? -1.233 -6.177 -7.942 1.00 95.62 84 LEU A N 1
ATOM 615 C CA . LEU A 1 84 ? 0.171 -5.860 -8.201 1.00 95.62 84 LEU A CA 1
ATOM 616 C C . LEU A 1 84 ? 1.039 -7.122 -8.223 1.00 95.62 84 LEU A C 1
ATOM 618 O O . LEU A 1 84 ? 1.851 -7.263 -9.138 1.00 95.62 84 LEU A O 1
ATOM 622 N N . HIS A 1 85 ? 0.819 -8.054 -7.290 1.00 96.38 85 HIS A N 1
ATOM 623 C CA . HIS A 1 85 ? 1.498 -9.351 -7.279 1.00 96.38 85 HIS A CA 1
ATOM 624 C C . HIS A 1 85 ? 1.172 -10.177 -8.526 1.00 96.38 85 HIS A C 1
ATOM 626 O O . HIS A 1 85 ? 2.080 -10.667 -9.185 1.00 96.38 85 HIS A O 1
ATOM 632 N N . ASN A 1 86 ? -0.101 -10.270 -8.910 1.00 95.06 86 ASN A N 1
ATOM 633 C CA . ASN A 1 86 ? -0.505 -11.031 -10.094 1.00 95.06 86 ASN A CA 1
ATOM 634 C C . ASN A 1 86 ? 0.078 -10.458 -11.393 1.00 95.06 86 ASN A C 1
ATOM 636 O O . ASN A 1 86 ? 0.357 -11.205 -12.326 1.00 95.06 86 ASN A O 1
ATOM 640 N N . SER A 1 87 ? 0.239 -9.134 -11.462 1.00 94.94 87 SER A N 1
ATOM 641 C CA . SER A 1 87 ? 0.765 -8.462 -12.655 1.00 94.94 87 SER A CA 1
ATOM 642 C C . SER A 1 87 ? 2.292 -8.498 -12.731 1.00 94.94 87 SER A C 1
ATOM 644 O O . SER A 1 87 ? 2.830 -8.501 -13.831 1.00 94.94 87 SER A O 1
ATOM 646 N N . ASN A 1 88 ? 2.980 -8.490 -11.583 1.00 93.56 88 ASN A N 1
ATOM 647 C CA . ASN A 1 88 ? 4.443 -8.515 -11.491 1.00 93.56 88 ASN A CA 1
ATOM 648 C C . ASN A 1 88 ? 4.870 -9.361 -10.270 1.00 93.56 88 ASN A C 1
ATOM 650 O O . ASN A 1 88 ? 5.165 -8.804 -9.199 1.00 93.56 88 ASN A O 1
ATOM 654 N N . PRO A 1 89 ? 4.852 -10.701 -10.381 1.00 94.62 89 PRO A N 1
ATOM 655 C CA . PRO A 1 89 ? 5.118 -11.600 -9.255 1.00 94.62 89 PRO A CA 1
ATOM 656 C C . PRO A 1 89 ? 6.487 -11.394 -8.595 1.00 94.62 89 PRO A C 1
ATOM 658 O O . PRO A 1 89 ? 6.634 -11.595 -7.391 1.00 94.62 89 PRO A O 1
ATOM 661 N N . GLU A 1 90 ? 7.471 -10.947 -9.368 1.00 95.25 90 GLU A N 1
ATOM 662 C CA . GLU A 1 90 ? 8.859 -10.714 -8.980 1.00 95.25 90 GLU A CA 1
ATOM 663 C C . GLU A 1 90 ? 9.096 -9.401 -8.212 1.00 95.25 90 GLU A C 1
ATOM 665 O O . GLU A 1 90 ? 10.168 -9.211 -7.643 1.00 95.25 90 GLU A O 1
ATOM 670 N N . HIS A 1 91 ? 8.105 -8.505 -8.137 1.00 96.25 91 HIS A N 1
ATOM 671 C CA . HIS A 1 91 ? 8.225 -7.195 -7.472 1.00 96.25 91 HIS A CA 1
ATOM 672 C C . HIS A 1 91 ? 7.988 -7.235 -5.946 1.00 96.25 91 HIS A C 1
ATOM 674 O O . HIS A 1 91 ? 7.778 -6.199 -5.317 1.00 96.25 91 HIS A O 1
ATOM 680 N N . GLY A 1 92 ? 7.977 -8.423 -5.331 1.00 96.44 92 GLY A N 1
ATOM 681 C CA . GLY A 1 92 ? 7.920 -8.581 -3.869 1.00 96.44 92 GLY A CA 1
ATOM 682 C C . GLY A 1 92 ? 6.572 -8.246 -3.213 1.00 96.44 92 GLY A C 1
ATOM 683 O O . GLY A 1 92 ? 6.484 -8.178 -1.990 1.00 96.44 92 GLY A O 1
ATOM 684 N N . TRP A 1 93 ? 5.495 -8.059 -3.984 1.00 97.75 93 TRP A N 1
ATOM 685 C CA . TRP A 1 93 ? 4.175 -7.696 -3.440 1.00 97.75 93 TRP A CA 1
ATOM 686 C C . TRP A 1 93 ? 3.558 -8.763 -2.525 1.00 97.75 93 TRP A C 1
ATOM 688 O O . TRP A 1 93 ? 2.804 -8.409 -1.621 1.00 97.75 93 TRP A O 1
ATOM 698 N N . ALA A 1 94 ? 3.915 -10.038 -2.701 1.00 97.25 94 ALA A N 1
ATOM 699 C CA . ALA A 1 94 ? 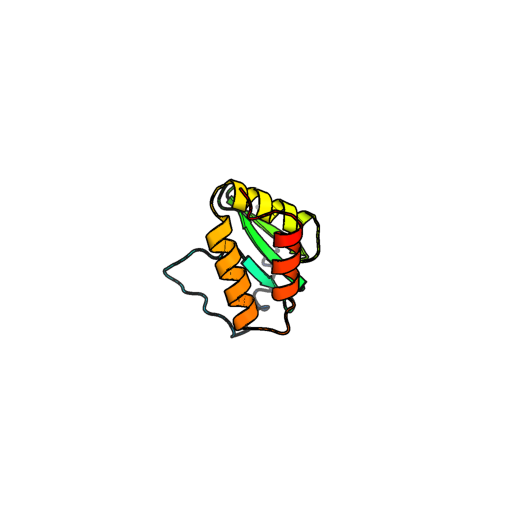3.523 -11.105 -1.779 1.00 97.25 94 ALA A CA 1
ATOM 700 C C . ALA A 1 94 ? 4.154 -10.924 -0.386 1.00 97.25 94 ALA A C 1
ATOM 702 O O . ALA A 1 94 ? 3.471 -11.081 0.625 1.00 97.25 94 ALA A O 1
ATOM 703 N N . ASP A 1 95 ? 5.429 -10.525 -0.325 1.00 98.06 95 ASP A N 1
ATOM 704 C CA . ASP A 1 95 ? 6.118 -10.249 0.941 1.00 98.06 95 ASP A CA 1
ATOM 705 C C . 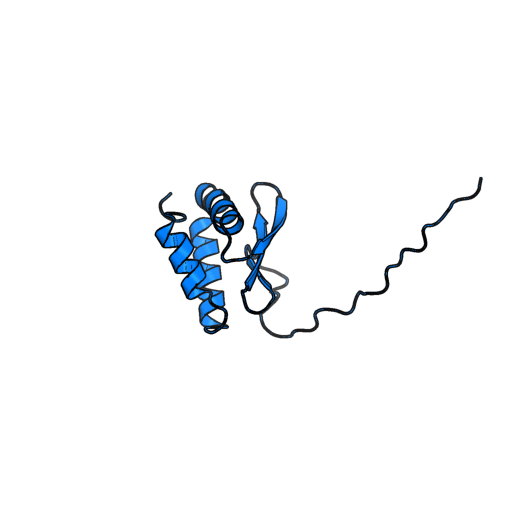ASP A 1 95 ? 5.549 -8.996 1.618 1.00 98.06 95 ASP A C 1
ATOM 707 O O . ASP A 1 95 ? 5.390 -8.962 2.839 1.00 98.06 95 ASP A O 1
ATOM 711 N N . VAL A 1 96 ? 5.180 -7.983 0.824 1.00 98.31 96 VAL A N 1
ATOM 712 C CA . VAL A 1 96 ? 4.480 -6.786 1.315 1.00 98.31 96 VAL A CA 1
ATOM 713 C C . VAL A 1 96 ? 3.123 -7.159 1.915 1.00 98.31 96 VAL A C 1
ATOM 715 O O . VAL A 1 96 ? 2.828 -6.740 3.035 1.00 98.31 96 VAL A O 1
ATOM 718 N N . GLU A 1 97 ? 2.307 -7.964 1.222 1.00 98.00 97 GLU A N 1
ATOM 719 C CA . GLU A 1 97 ? 1.025 -8.436 1.765 1.00 98.00 97 GLU A CA 1
ATOM 720 C C . GLU A 1 97 ? 1.240 -9.203 3.069 1.00 98.00 97 GLU A C 1
ATOM 722 O O . GLU A 1 97 ? 0.588 -8.908 4.073 1.00 98.00 97 GLU A O 1
ATOM 727 N N . LYS A 1 98 ? 2.194 -10.141 3.077 1.00 98.12 98 LYS A N 1
ATOM 728 C CA . LYS A 1 98 ? 2.527 -10.923 4.264 1.00 98.12 98 LYS A CA 1
ATOM 729 C C . LYS A 1 98 ? 2.925 -10.030 5.438 1.00 98.12 98 LYS A C 1
ATOM 731 O O . LYS A 1 98 ? 2.394 -10.219 6.526 1.00 98.12 98 LYS A O 1
ATOM 736 N N . ARG A 1 99 ? 3.790 -9.032 5.231 1.00 98.00 99 ARG A N 1
ATOM 737 C CA . ARG A 1 99 ? 4.202 -8.088 6.285 1.00 98.00 99 ARG A CA 1
ATOM 738 C C . ARG A 1 99 ? 3.008 -7.341 6.878 1.00 98.00 99 ARG A C 1
ATOM 740 O O . ARG A 1 99 ? 2.941 -7.170 8.091 1.00 98.00 99 ARG A O 1
ATOM 747 N N . LEU A 1 100 ? 2.074 -6.891 6.042 1.00 98.44 100 LEU A N 1
ATOM 748 C CA . LEU A 1 100 ? 0.876 -6.181 6.499 1.00 98.44 100 LEU A CA 1
ATOM 749 C C . LEU A 1 100 ? -0.063 -7.103 7.290 1.00 98.44 100 LEU A C 1
ATOM 751 O O . LEU A 1 100 ? -0.597 -6.689 8.319 1.00 98.44 100 LEU A O 1
ATOM 755 N N . VAL A 1 101 ? -0.238 -8.349 6.840 1.00 98.25 101 VAL A N 1
ATOM 756 C CA . VAL A 1 101 ? -1.020 -9.371 7.556 1.00 98.25 101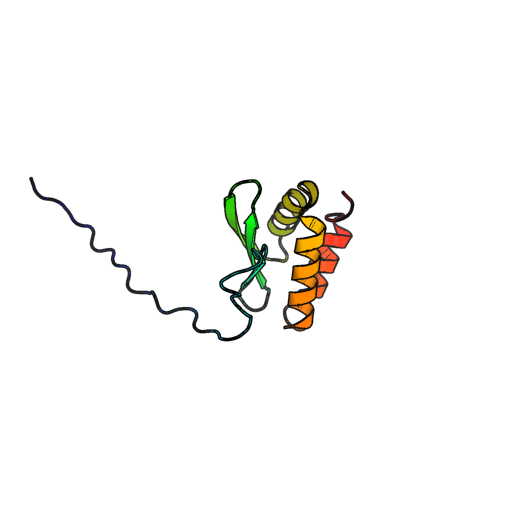 VAL A CA 1
ATOM 757 C C . VAL A 1 101 ? -0.376 -9.706 8.899 1.00 98.25 101 VAL A C 1
ATOM 759 O O . VAL A 1 101 ? -1.053 -9.642 9.917 1.00 98.25 101 VAL A O 1
ATOM 762 N N . ASP A 1 102 ? 0.929 -9.982 8.922 1.00 98.00 102 ASP A N 1
ATOM 763 C CA . ASP A 1 102 ? 1.674 -10.292 10.148 1.00 98.00 102 ASP A CA 1
ATOM 764 C C . ASP A 1 102 ? 1.647 -9.113 11.146 1.00 98.00 102 ASP A C 1
ATOM 766 O O . ASP A 1 102 ? 1.696 -9.314 12.356 1.00 98.00 102 ASP A O 1
ATOM 770 N N . ALA A 1 103 ? 1.532 -7.875 10.650 1.00 97.69 103 ALA A N 1
ATOM 771 C CA . ALA A 1 103 ? 1.368 -6.668 11.459 1.00 97.69 103 ALA A CA 1
ATOM 772 C C . ALA A 1 103 ? -0.094 -6.382 11.877 1.00 97.69 103 ALA A C 1
ATOM 774 O O . ALA A 1 103 ? -0.365 -5.321 12.454 1.00 97.69 103 ALA A O 1
ATOM 775 N N . GLY A 1 104 ? -1.047 -7.266 11.562 1.00 97.62 104 GLY A N 1
ATOM 776 C CA . GLY A 1 104 ? -2.464 -7.116 11.911 1.00 97.62 104 GLY A CA 1
ATOM 777 C C . GLY A 1 104 ? -3.144 -5.915 11.243 1.00 97.62 104 GLY A C 1
ATOM 778 O O . GLY A 1 104 ? -4.088 -5.348 11.784 1.00 97.62 104 GLY A O 1
ATOM 779 N N . VAL A 1 105 ? -2.648 -5.453 10.089 1.00 98.12 105 VAL A N 1
ATOM 780 C CA . VAL A 1 105 ? -3.154 -4.234 9.422 1.00 98.12 105 VAL A CA 1
ATOM 781 C C . VAL A 1 105 ? -4.607 -4.379 8.956 1.00 98.12 105 VAL A C 1
ATOM 783 O O . VAL A 1 105 ? -5.330 -3.386 8.888 1.00 98.12 105 VAL A O 1
ATOM 786 N N . PHE A 1 106 ? -5.051 -5.597 8.645 1.00 95.81 106 PHE A N 1
ATOM 787 C CA . PHE A 1 106 ? -6.368 -5.877 8.057 1.00 95.81 106 PHE A CA 1
ATOM 788 C C . PHE A 1 106 ? -7.370 -6.527 9.030 1.00 95.81 106 PHE A C 1
ATOM 790 O O . PHE A 1 106 ? -8.357 -7.095 8.575 1.00 95.81 106 PHE A O 1
ATOM 797 N N . GLU A 1 107 ? -7.113 -6.485 10.341 1.00 88.75 107 GLU A N 1
ATOM 798 C CA . GLU A 1 107 ? -7.967 -7.120 11.366 1.00 88.75 107 GLU A CA 1
ATOM 799 C C . GLU A 1 107 ? -9.037 -6.182 11.964 1.00 88.75 107 GLU A C 1
ATOM 801 O O . GLU A 1 107 ? -9.823 -6.616 12.807 1.00 88.75 107 GLU A O 1
ATOM 806 N N . GLY A 1 108 ? -9.048 -4.907 11.556 1.00 67.81 108 GLY A N 1
ATOM 807 C CA . GLY A 1 108 ? -9.939 -3.855 12.069 1.00 67.81 108 GLY A CA 1
ATOM 808 C C . GLY A 1 108 ? -11.196 -3.606 11.248 1.00 67.81 108 GLY A C 1
ATOM 809 O O . GLY A 1 108 ? -11.233 -3.997 10.059 1.00 67.81 108 GLY A O 1
#

Organism: Actinoplanes utahensis (NCBI:txid1869)

Radius of gyration: 17.03 Å; chains: 1; bounding box: 27×60×33 Å